Protein AF-A0AAW2CMV3-F1 (afdb_monomer_lite)

Radius of gyration: 20.61 Å; chains: 1; bounding box: 59×38×34 Å

Structure (mmCIF, N/CA/C/O backbone):
data_AF-A0AAW2CMV3-F1
#
_entry.id   AF-A0AAW2CMV3-F1
#
loop_
_atom_site.group_PDB
_atom_site.id
_atom_site.type_symbol
_atom_site.label_atom_id
_atom_site.label_alt_id
_atom_site.label_comp_id
_atom_site.label_asym_id
_atom_site.label_entity_id
_atom_site.label_seq_id
_atom_site.pdbx_PDB_ins_code
_atom_site.Cartn_x
_atom_site.Cartn_y
_atom_site.Cartn_z
_atom_site.occupancy
_atom_site.B_iso_or_equiv
_atom_site.auth_seq_id
_atom_site.auth_comp_id
_atom_site.auth_asym_id
_atom_site.auth_atom_id
_atom_site.pdbx_PDB_model_num
ATOM 1 N N . MET A 1 1 ? 5.151 -12.109 2.094 1.00 48.97 1 MET A N 1
ATOM 2 C CA . MET A 1 1 ? 6.492 -11.767 2.628 1.00 48.97 1 MET A CA 1
ATOM 3 C C . MET A 1 1 ? 7.590 -12.787 2.278 1.00 48.97 1 MET A C 1
ATOM 5 O O . MET A 1 1 ? 8.726 -12.374 2.111 1.00 48.97 1 MET A O 1
ATOM 9 N N . PHE A 1 2 ? 7.286 -14.081 2.087 1.00 37.31 2 PHE A N 1
ATOM 10 C CA . PHE A 1 2 ? 8.295 -15.122 1.790 1.00 37.31 2 PHE A CA 1
ATOM 11 C C . PHE A 1 2 ? 8.899 -15.093 0.369 1.00 37.31 2 PHE A C 1
ATOM 13 O O . PHE A 1 2 ? 10.063 -15.435 0.189 1.00 37.31 2 PHE A O 1
ATOM 20 N N . ILE A 1 3 ? 8.149 -14.630 -0.636 1.00 42.09 3 ILE A N 1
ATOM 21 C CA . ILE A 1 3 ? 8.602 -14.629 -2.042 1.00 42.09 3 ILE A CA 1
ATOM 22 C C . ILE A 1 3 ? 9.751 -13.627 -2.274 1.00 42.09 3 ILE A C 1
ATOM 24 O O . ILE A 1 3 ? 10.695 -13.920 -3.002 1.00 42.09 3 ILE A O 1
ATOM 28 N N . LEU A 1 4 ? 9.727 -12.480 -1.587 1.00 43.94 4 LEU A N 1
ATOM 29 C CA . LEU A 1 4 ? 10.762 -11.444 -1.703 1.00 43.94 4 LEU A CA 1
ATOM 30 C C . LEU A 1 4 ? 12.103 -11.879 -1.091 1.00 43.94 4 LEU A C 1
ATOM 32 O O . LEU A 1 4 ? 13.151 -11.577 -1.649 1.00 43.94 4 LEU A O 1
ATOM 36 N N . GLN A 1 5 ? 12.087 -12.635 0.012 1.00 46.47 5 GLN A N 1
ATOM 37 C CA . GLN A 1 5 ? 13.318 -13.172 0.607 1.00 46.47 5 GLN A CA 1
ATOM 38 C C . GLN A 1 5 ? 13.973 -14.231 -0.291 1.00 46.47 5 GLN A C 1
ATOM 40 O O . GLN A 1 5 ? 15.194 -14.251 -0.431 1.00 46.47 5 GLN A O 1
ATOM 45 N N . SER A 1 6 ? 13.159 -15.056 -0.956 1.00 49.31 6 SER A N 1
ATOM 46 C CA . SER A 1 6 ? 13.639 -16.067 -1.902 1.00 49.31 6 SER A CA 1
ATOM 47 C C . SER A 1 6 ? 14.292 -15.442 -3.144 1.00 49.31 6 SER A C 1
ATOM 49 O O . SER A 1 6 ? 15.370 -15.874 -3.552 1.00 49.31 6 SER A O 1
ATOM 51 N N . GLN A 1 7 ? 13.708 -14.374 -3.702 1.00 46.12 7 GLN A N 1
ATOM 52 C CA . GLN A 1 7 ? 14.266 -13.685 -4.874 1.00 46.12 7 GLN A CA 1
ATOM 53 C C . GLN A 1 7 ? 15.560 -12.916 -4.562 1.00 46.12 7 GLN A C 1
ATOM 55 O O . GLN A 1 7 ? 16.485 -12.916 -5.372 1.00 46.12 7 GLN A O 1
ATOM 60 N N . ILE A 1 8 ? 15.663 -12.311 -3.373 1.00 52.31 8 ILE A N 1
ATOM 61 C CA . ILE A 1 8 ? 16.889 -11.631 -2.926 1.00 52.31 8 ILE A CA 1
ATOM 62 C C . ILE A 1 8 ? 18.027 -12.644 -2.731 1.00 52.31 8 ILE A C 1
ATOM 64 O O . ILE A 1 8 ? 19.148 -12.384 -3.162 1.00 52.31 8 ILE A O 1
ATOM 68 N N . GLY A 1 9 ? 17.739 -13.816 -2.154 1.00 58.88 9 GLY A N 1
ATOM 69 C CA . GLY A 1 9 ? 18.726 -14.888 -1.993 1.00 58.88 9 GLY A CA 1
ATOM 70 C C . GLY A 1 9 ? 19.286 -15.391 -3.328 1.00 58.88 9 GLY A C 1
ATOM 71 O O . GLY A 1 9 ? 20.499 -15.531 -3.470 1.00 58.88 9 GLY A O 1
ATOM 72 N N . ALA A 1 10 ? 18.424 -15.579 -4.333 1.00 63.16 10 ALA A N 1
ATOM 73 C CA . ALA A 1 10 ? 18.838 -16.021 -5.666 1.00 63.16 10 ALA A CA 1
ATOM 74 C C . ALA A 1 10 ? 19.746 -14.999 -6.377 1.00 63.16 10 ALA A C 1
ATOM 76 O O . ALA A 1 10 ? 20.747 -15.376 -6.982 1.00 63.16 10 ALA A O 1
ATOM 77 N N . LEU A 1 11 ? 19.438 -13.701 -6.273 1.00 52.75 11 LEU A N 1
ATOM 78 C CA . LEU A 1 11 ? 20.241 -12.636 -6.886 1.00 52.75 11 LEU A CA 1
ATOM 79 C C . LEU A 1 11 ? 21.615 -12.474 -6.219 1.00 52.75 11 LEU A C 1
ATOM 81 O O . LEU A 1 11 ? 22.608 -12.235 -6.905 1.00 52.75 11 LEU A O 1
ATOM 85 N N . VAL A 1 12 ? 21.686 -12.645 -4.896 1.00 64.06 12 VAL A N 1
ATOM 86 C CA . VAL A 1 12 ? 22.951 -12.613 -4.147 1.00 64.06 12 VAL A CA 1
ATOM 87 C C . VAL A 1 12 ? 23.841 -13.804 -4.515 1.00 64.06 12 VAL A C 1
ATOM 89 O O . VAL A 1 12 ? 25.042 -13.626 -4.719 1.00 64.06 12 VAL A O 1
ATOM 92 N N . GLU A 1 13 ? 23.268 -15.001 -4.659 1.00 63.94 13 GLU A N 1
ATOM 93 C CA . GLU A 1 13 ? 24.029 -16.195 -5.040 1.00 63.94 13 GLU A CA 1
ATOM 94 C C . GLU A 1 13 ? 24.503 -16.160 -6.495 1.00 63.94 13 GLU A C 1
ATOM 96 O O . GLU A 1 13 ? 25.645 -16.524 -6.760 1.00 63.94 13 GLU A O 1
ATOM 101 N N . LEU A 1 14 ? 23.716 -15.617 -7.429 1.00 61.75 14 LEU A N 1
ATOM 102 C CA . LEU A 1 14 ? 24.183 -15.386 -8.803 1.00 61.75 14 LEU A CA 1
ATOM 103 C C . LEU A 1 14 ? 25.394 -14.437 -8.847 1.00 61.75 14 LEU A C 1
ATOM 105 O O . LEU A 1 14 ? 26.356 -14.698 -9.571 1.00 61.75 14 LEU A O 1
ATOM 109 N N . GLY A 1 15 ? 25.391 -13.382 -8.025 1.00 56.34 15 GLY A N 1
ATOM 110 C CA . GLY A 1 15 ? 26.541 -12.485 -7.871 1.00 56.34 15 GLY A CA 1
ATOM 111 C C . GLY A 1 15 ? 27.769 -13.180 -7.266 1.00 56.34 15 GLY A C 1
ATOM 112 O O . GLY A 1 15 ? 28.890 -12.987 -7.737 1.00 56.34 15 GLY A O 1
ATOM 113 N N . ARG A 1 16 ? 27.568 -14.045 -6.263 1.00 60.75 16 ARG A N 1
ATOM 114 C CA . ARG A 1 16 ? 28.638 -14.836 -5.627 1.00 60.75 16 ARG A CA 1
ATOM 115 C C . ARG A 1 16 ? 29.229 -15.886 -6.576 1.00 60.75 16 ARG A C 1
ATOM 117 O O . ARG A 1 16 ? 30.446 -16.072 -6.608 1.00 60.75 16 ARG A O 1
ATOM 124 N N . MET A 1 17 ? 28.393 -16.546 -7.376 1.00 58.34 17 MET A N 1
ATOM 125 C CA . MET A 1 17 ? 28.820 -17.526 -8.380 1.00 58.34 17 MET A CA 1
ATOM 126 C C . MET A 1 17 ? 29.643 -16.871 -9.494 1.00 58.34 17 MET A C 1
ATOM 128 O O . MET A 1 17 ? 30.670 -17.417 -9.897 1.00 58.34 17 MET A O 1
ATOM 132 N N . ALA A 1 18 ? 29.257 -15.668 -9.930 1.00 55.19 18 ALA A N 1
ATOM 133 C CA . ALA A 1 18 ? 30.033 -14.883 -10.889 1.00 55.19 18 ALA A CA 1
ATOM 134 C C . ALA A 1 18 ? 31.413 -14.455 -10.340 1.00 55.19 18 ALA A C 1
ATOM 136 O O . ALA A 1 18 ? 32.373 -14.356 -11.105 1.00 55.19 18 ALA A O 1
ATOM 137 N N . PHE A 1 19 ? 31.538 -14.257 -9.020 1.00 54.25 19 PHE A N 1
ATOM 138 C CA . PHE A 1 19 ? 32.795 -13.912 -8.341 1.00 54.25 19 PHE A CA 1
ATOM 139 C C . PHE A 1 19 ? 33.778 -15.094 -8.261 1.00 54.25 19 PHE A C 1
ATOM 141 O O . PHE A 1 19 ? 34.977 -14.927 -8.484 1.00 54.25 19 PHE A O 1
ATOM 148 N N . HIS A 1 20 ? 33.286 -16.309 -8.001 1.00 51.22 20 HIS A N 1
ATOM 149 C CA . HIS A 1 20 ? 34.138 -17.488 -7.796 1.00 51.22 20 HIS A CA 1
ATOM 150 C C . HIS A 1 20 ? 34.797 -18.042 -9.076 1.00 51.22 20 HIS A C 1
ATOM 152 O O . HIS A 1 20 ? 35.733 -18.834 -8.980 1.00 51.22 20 HIS A O 1
ATOM 158 N N . GLN A 1 21 ? 34.357 -17.623 -10.269 1.00 56.47 21 GLN A N 1
ATOM 159 C CA . GLN A 1 21 ? 34.877 -18.112 -11.557 1.00 56.47 21 GLN A CA 1
ATOM 160 C C . GLN A 1 21 ? 36.131 -17.387 -12.090 1.00 56.47 21 GLN A C 1
ATOM 162 O O . GLN A 1 21 ? 36.614 -17.725 -13.171 1.00 56.47 21 GLN A O 1
ATOM 167 N N . GLY A 1 22 ? 36.708 -16.443 -11.338 1.00 51.06 22 GLY A N 1
ATOM 168 C CA . GLY A 1 22 ? 38.127 -16.077 -11.468 1.00 51.06 22 GLY A CA 1
ATOM 169 C C . GLY A 1 22 ? 38.612 -15.594 -12.844 1.00 51.06 22 GLY A C 1
ATOM 170 O O . GLY A 1 22 ? 39.746 -15.884 -13.221 1.00 51.06 22 GLY A O 1
ATOM 171 N N . ARG A 1 23 ? 37.804 -14.852 -13.612 1.00 54.94 23 ARG A N 1
ATOM 172 C CA . ARG A 1 23 ? 38.256 -14.240 -14.877 1.00 54.94 23 ARG A CA 1
ATOM 173 C C . ARG A 1 23 ? 37.849 -12.779 -15.012 1.00 54.94 23 ARG A C 1
ATOM 175 O O . ARG A 1 23 ? 36.993 -12.477 -15.830 1.00 54.94 23 ARG A O 1
ATOM 182 N N . TYR A 1 24 ? 38.497 -11.862 -14.290 1.00 53.72 24 TYR A N 1
ATOM 183 C CA . TYR A 1 24 ? 38.272 -10.430 -14.520 1.00 53.72 24 TYR A CA 1
ATOM 184 C C . TYR A 1 24 ? 39.550 -9.589 -14.417 1.00 53.72 24 TYR A C 1
ATOM 186 O O . TYR A 1 24 ? 40.297 -9.662 -13.445 1.00 53.72 24 TYR A O 1
ATOM 194 N N . ARG A 1 25 ? 39.802 -8.792 -15.467 1.00 54.28 25 ARG A N 1
ATOM 195 C CA . ARG A 1 25 ? 40.831 -7.741 -15.498 1.00 54.28 25 ARG A CA 1
ATOM 196 C C . ARG A 1 25 ? 40.415 -6.606 -14.555 1.00 54.28 25 ARG A C 1
ATOM 198 O O . ARG A 1 25 ? 39.228 -6.347 -14.405 1.00 54.28 25 ARG A O 1
ATOM 205 N N . HIS A 1 26 ? 41.397 -5.906 -13.988 1.00 45.44 26 HIS A N 1
ATOM 206 C CA . HIS A 1 26 ? 41.270 -4.888 -12.932 1.00 45.44 26 HIS A CA 1
ATOM 207 C C . HIS A 1 26 ? 40.130 -3.853 -13.112 1.00 45.44 26 HIS A C 1
ATOM 209 O O . HIS A 1 26 ? 39.538 -3.443 -12.123 1.00 45.44 26 HIS A O 1
ATOM 215 N N . GLY A 1 27 ? 39.753 -3.487 -14.347 1.00 51.94 27 GLY A N 1
ATOM 216 C CA . GLY A 1 27 ? 38.626 -2.574 -14.617 1.00 51.94 27 GLY A CA 1
ATOM 217 C C . GLY A 1 27 ? 37.221 -3.165 -14.412 1.00 51.94 27 GLY A C 1
ATOM 218 O O . GLY A 1 27 ? 36.294 -2.428 -14.115 1.00 51.94 27 GLY A O 1
ATOM 219 N N . VAL A 1 28 ? 37.053 -4.488 -14.497 1.00 53.06 28 VAL A N 1
ATOM 220 C CA . VAL A 1 28 ? 35.736 -5.141 -14.351 1.00 53.06 28 VAL A CA 1
ATOM 221 C C . VAL A 1 28 ? 35.335 -5.301 -12.881 1.00 53.06 28 VAL A C 1
ATOM 223 O O . VAL A 1 28 ? 34.158 -5.420 -12.555 1.00 53.06 28 VAL A O 1
ATOM 226 N N . VAL A 1 29 ? 36.309 -5.273 -11.970 1.00 51.38 29 VAL A N 1
ATOM 227 C CA . VAL A 1 29 ? 36.059 -5.357 -10.527 1.00 51.38 29 VAL A CA 1
ATOM 228 C C . VAL A 1 29 ? 35.284 -4.124 -10.051 1.00 51.38 29 VAL A C 1
ATOM 230 O O . VAL A 1 29 ? 34.274 -4.275 -9.367 1.00 51.38 29 VAL A O 1
ATOM 233 N N . GLU A 1 30 ? 35.689 -2.926 -10.481 1.00 50.25 30 GLU A N 1
ATOM 234 C CA . GLU A 1 30 ? 34.985 -1.676 -10.165 1.00 50.25 30 GLU A CA 1
ATOM 235 C C . GLU A 1 30 ? 33.566 -1.670 -10.751 1.00 50.25 30 GLU A C 1
ATOM 237 O O . GLU A 1 30 ? 32.616 -1.353 -10.042 1.00 50.25 30 GLU A O 1
ATOM 242 N N . ASP A 1 31 ? 33.380 -2.125 -11.994 1.00 53.84 31 ASP A N 1
ATOM 243 C CA . ASP A 1 31 ? 32.053 -2.204 -12.619 1.00 53.84 31 ASP A CA 1
ATOM 244 C C . ASP A 1 31 ? 31.096 -3.142 -11.865 1.00 53.84 31 ASP A C 1
ATOM 246 O O . ASP A 1 31 ? 29.916 -2.824 -11.690 1.00 53.84 31 ASP A O 1
ATOM 250 N N . VAL A 1 32 ? 31.598 -4.274 -11.360 1.00 54.94 32 VAL A N 1
ATOM 251 C CA . VAL A 1 32 ? 30.814 -5.218 -10.549 1.00 54.94 32 VAL A CA 1
ATOM 252 C C . VAL A 1 32 ? 30.479 -4.625 -9.178 1.00 54.94 32 VAL A C 1
ATOM 254 O O . VAL A 1 32 ? 29.336 -4.737 -8.729 1.00 54.94 32 VAL A O 1
ATOM 257 N N . PHE A 1 33 ? 31.423 -3.940 -8.523 1.00 60.41 33 PHE A N 1
ATOM 258 C CA . PHE A 1 33 ? 31.158 -3.237 -7.263 1.00 60.41 33 PHE A CA 1
ATOM 259 C C . PHE A 1 33 ? 30.137 -2.107 -7.443 1.00 60.41 33 PHE A C 1
ATOM 261 O O . PHE A 1 33 ? 29.195 -1.990 -6.655 1.00 60.41 33 PHE A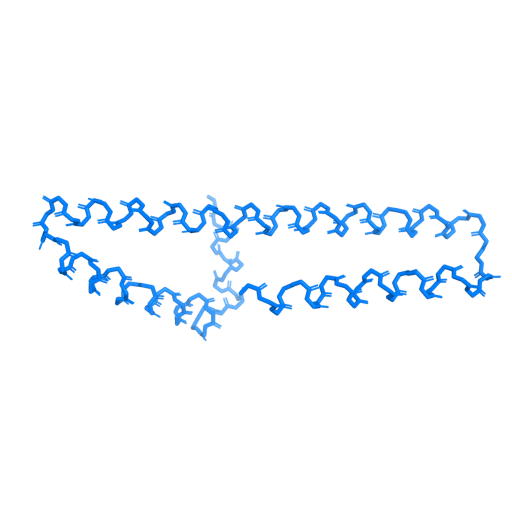 O 1
ATOM 268 N N . GLN A 1 34 ? 30.257 -1.322 -8.512 1.00 60.06 34 GLN A N 1
ATOM 269 C CA . GLN A 1 34 ? 29.307 -0.270 -8.866 1.00 60.06 34 GLN A CA 1
ATOM 270 C C . GLN A 1 34 ? 27.920 -0.839 -9.184 1.00 60.06 34 GLN A C 1
ATOM 272 O O . GLN A 1 34 ? 26.905 -0.286 -8.750 1.00 60.06 34 GLN A O 1
ATOM 277 N N . TRP A 1 35 ? 27.848 -1.958 -9.906 1.00 66.62 35 TRP A N 1
ATOM 278 C CA . TRP A 1 35 ? 26.590 -2.648 -10.185 1.00 66.62 35 TRP A CA 1
ATOM 279 C C . TRP A 1 35 ? 25.924 -3.159 -8.902 1.00 66.62 35 TRP A C 1
ATOM 281 O O . TRP A 1 35 ? 24.719 -2.971 -8.710 1.00 66.62 35 TRP A O 1
ATOM 291 N N . GLN A 1 36 ? 26.708 -3.721 -7.982 1.00 65.00 36 GLN A N 1
ATOM 292 C CA . GLN A 1 36 ? 26.228 -4.184 -6.683 1.00 65.00 36 GLN A CA 1
ATOM 293 C C . GLN A 1 36 ? 25.687 -3.022 -5.835 1.00 65.00 36 GLN A C 1
ATOM 295 O O . GLN A 1 36 ? 24.584 -3.112 -5.290 1.00 65.00 36 GLN A O 1
ATOM 300 N N . LEU A 1 37 ? 26.416 -1.904 -5.767 1.00 68.94 37 LEU A N 1
ATOM 301 C CA . LEU A 1 37 ? 26.015 -0.719 -5.004 1.00 68.94 37 LEU A CA 1
ATOM 302 C C . LEU A 1 37 ? 24.722 -0.098 -5.563 1.00 68.94 37 LEU A C 1
ATOM 304 O O . LEU A 1 37 ? 23.797 0.226 -4.814 1.00 68.94 37 LEU A O 1
ATOM 308 N N . LYS A 1 38 ? 24.619 0.013 -6.895 1.00 66.75 38 LYS A N 1
ATOM 309 C CA . LYS A 1 38 ? 23.410 0.497 -7.580 1.00 66.75 38 LYS A CA 1
ATOM 310 C C . LYS A 1 38 ? 22.220 -0.425 -7.333 1.00 66.75 38 LYS A C 1
ATOM 312 O O . LYS A 1 38 ? 21.126 0.070 -7.066 1.00 66.75 38 LYS A O 1
ATOM 317 N N . SER A 1 39 ? 22.430 -1.738 -7.363 1.00 68.31 39 SER A N 1
ATOM 318 C CA . SER A 1 39 ? 21.384 -2.728 -7.094 1.00 68.31 39 SER A CA 1
ATOM 319 C C . SER A 1 39 ? 20.866 -2.627 -5.657 1.00 68.31 39 SER A C 1
ATOM 321 O O . SER A 1 39 ? 19.656 -2.578 -5.442 1.00 68.31 39 SER A O 1
ATOM 323 N N . GLN A 1 40 ? 21.753 -2.478 -4.668 1.00 65.56 40 GLN A N 1
ATOM 324 C CA . GLN A 1 40 ? 21.353 -2.258 -3.272 1.00 65.56 40 GLN A CA 1
ATOM 325 C C . GLN A 1 40 ? 20.586 -0.945 -3.082 1.00 65.56 40 GLN A C 1
ATOM 327 O O . GLN A 1 40 ? 19.568 -0.919 -2.389 1.00 65.56 40 GLN A O 1
ATOM 332 N N . LEU A 1 41 ? 21.014 0.135 -3.741 1.00 70.81 41 LEU A N 1
ATOM 333 C CA . LEU A 1 41 ? 20.309 1.415 -3.697 1.00 70.81 41 LEU A CA 1
ATOM 334 C C . LEU A 1 41 ? 18.904 1.314 -4.315 1.00 70.81 41 LEU A C 1
ATOM 336 O O . LEU A 1 41 ? 17.960 1.904 -3.790 1.00 70.81 41 LEU A O 1
ATOM 340 N N . GLN A 1 42 ? 18.746 0.565 -5.409 1.00 68.06 42 GLN A N 1
ATOM 341 C CA . GLN A 1 42 ? 17.441 0.309 -6.028 1.00 68.06 42 GLN A CA 1
ATOM 342 C C . GLN A 1 42 ? 16.533 -0.519 -5.115 1.00 68.06 42 GLN A C 1
ATOM 344 O O . GLN A 1 42 ? 15.368 -0.165 -4.947 1.00 68.06 42 GLN A O 1
ATOM 349 N N . LEU A 1 43 ? 17.064 -1.549 -4.451 1.00 67.44 43 LEU A N 1
ATOM 350 C CA . LEU A 1 43 ? 16.315 -2.335 -3.467 1.00 67.44 43 LEU A CA 1
ATOM 351 C C . LEU A 1 43 ? 15.878 -1.485 -2.267 1.00 67.44 43 LEU A C 1
ATOM 353 O O . LEU A 1 43 ? 14.736 -1.591 -1.824 1.00 67.44 43 LEU A O 1
ATOM 357 N N . LEU A 1 44 ? 16.741 -0.591 -1.779 1.00 67.50 44 LEU A N 1
ATOM 358 C CA . LEU A 1 44 ? 16.411 0.324 -0.687 1.00 67.50 44 LEU A CA 1
ATOM 359 C C . LEU A 1 44 ? 15.326 1.331 -1.102 1.00 67.50 44 LEU A C 1
ATOM 361 O O . LEU A 1 44 ? 14.386 1.583 -0.347 1.00 67.50 44 LEU A O 1
ATOM 365 N N . LYS A 1 45 ? 15.410 1.869 -2.326 1.00 67.88 45 LYS A N 1
ATOM 366 C CA . LYS A 1 45 ? 14.380 2.745 -2.908 1.00 67.88 45 LYS A CA 1
ATOM 367 C C . LYS A 1 45 ? 13.052 2.013 -3.095 1.00 67.88 45 LYS A C 1
ATOM 369 O O . LYS A 1 45 ? 12.008 2.569 -2.770 1.00 67.88 45 LYS A O 1
ATOM 374 N N . PHE A 1 46 ? 13.084 0.778 -3.586 1.00 66.62 46 PHE A N 1
ATOM 375 C CA . PHE A 1 46 ? 11.901 -0.060 -3.763 1.00 66.62 46 PHE A CA 1
ATOM 376 C C . PHE A 1 46 ? 11.245 -0.399 -2.420 1.00 66.62 46 PHE A C 1
ATOM 378 O O . PHE A 1 46 ? 10.049 -0.185 -2.251 1.00 66.62 46 PHE A O 1
ATOM 385 N N . SER A 1 47 ? 12.039 -0.809 -1.428 1.00 60.22 47 SER A N 1
ATOM 386 C CA . SER A 1 47 ? 11.580 -1.057 -0.057 1.00 60.22 47 SER A CA 1
ATOM 387 C C . SER A 1 47 ? 10.947 0.192 0.565 1.00 60.22 47 SER A C 1
ATOM 389 O O . SER A 1 47 ? 9.836 0.139 1.088 1.00 60.22 47 SER A O 1
ATOM 391 N N . LYS A 1 48 ? 11.584 1.361 0.407 1.00 67.38 48 LYS A N 1
ATOM 392 C CA . LYS A 1 48 ? 11.020 2.644 0.849 1.00 67.38 48 LYS A CA 1
ATOM 393 C C . LYS A 1 48 ? 9.693 2.965 0.149 1.00 67.38 48 LYS A C 1
ATOM 395 O O . LYS A 1 48 ? 8.776 3.471 0.791 1.00 67.38 48 LYS A O 1
ATOM 400 N N . ARG A 1 49 ? 9.558 2.665 -1.147 1.00 66.19 49 ARG A N 1
ATOM 401 C CA . ARG A 1 49 ? 8.292 2.832 -1.884 1.00 66.19 49 ARG A CA 1
ATOM 402 C C . ARG A 1 49 ? 7.192 1.901 -1.369 1.00 66.19 49 ARG A C 1
ATOM 404 O O . ARG A 1 49 ? 6.065 2.351 -1.230 1.00 66.19 49 ARG A O 1
ATOM 411 N N . ILE A 1 50 ? 7.515 0.655 -1.026 1.00 69.50 50 ILE A N 1
ATOM 412 C CA . ILE A 1 50 ? 6.549 -0.279 -0.426 1.00 69.50 50 ILE A CA 1
ATOM 413 C C . ILE A 1 50 ? 6.098 0.227 0.949 1.00 69.50 50 ILE A C 1
ATOM 415 O O . ILE A 1 50 ? 4.905 0.397 1.169 1.00 69.50 50 ILE A O 1
ATOM 419 N N . LEU A 1 51 ? 7.038 0.578 1.831 1.00 64.19 51 LEU A N 1
ATOM 420 C CA . LEU A 1 51 ? 6.721 1.091 3.171 1.00 64.19 51 LEU A CA 1
ATOM 421 C C . LEU A 1 51 ? 5.878 2.376 3.132 1.00 64.19 51 LEU A C 1
ATOM 423 O O . LEU A 1 51 ? 5.011 2.588 3.976 1.00 64.19 51 LEU A O 1
ATOM 427 N N . THR A 1 52 ? 6.125 3.251 2.154 1.00 72.75 52 THR A N 1
ATOM 428 C CA . THR A 1 52 ? 5.333 4.481 1.973 1.00 72.75 52 THR A CA 1
ATOM 429 C C . THR A 1 52 ? 3.941 4.209 1.409 1.00 72.75 52 THR A C 1
ATOM 431 O O . THR A 1 52 ? 3.006 4.922 1.771 1.00 72.75 52 THR A O 1
ATOM 434 N N . LEU A 1 53 ? 3.783 3.174 0.581 1.00 75.94 53 LEU A N 1
ATOM 435 C CA . LEU A 1 53 ? 2.480 2.731 0.092 1.00 75.94 53 LEU A CA 1
ATOM 436 C C . LEU A 1 53 ? 1.643 2.118 1.224 1.00 75.94 53 LEU A C 1
ATOM 438 O O . LEU A 1 53 ? 0.472 2.460 1.363 1.00 75.94 53 LEU A O 1
ATOM 442 N N . ASP A 1 54 ? 2.253 1.304 2.087 1.00 80.06 54 ASP A N 1
ATOM 443 C CA . ASP A 1 54 ? 1.587 0.759 3.276 1.00 80.06 54 ASP A CA 1
ATOM 444 C C . ASP A 1 54 ? 1.142 1.887 4.221 1.00 80.06 54 ASP A C 1
ATOM 446 O O . ASP A 1 54 ? -0.013 1.944 4.641 1.00 80.06 54 ASP A O 1
ATOM 450 N N . ALA A 1 55 ? 2.014 2.872 4.468 1.00 85.62 55 ALA A N 1
ATOM 451 C CA . ALA A 1 55 ? 1.674 4.041 5.280 1.00 85.62 55 ALA A CA 1
ATOM 452 C C . ALA A 1 55 ? 0.551 4.907 4.673 1.00 85.62 55 ALA A C 1
ATOM 454 O O . ALA A 1 55 ? -0.199 5.548 5.414 1.00 85.62 55 ALA A O 1
ATOM 455 N N . PHE A 1 56 ? 0.428 4.957 3.343 1.00 87.81 56 PHE A N 1
ATOM 456 C CA . PHE A 1 56 ? -0.684 5.631 2.672 1.00 87.81 56 PHE A CA 1
ATOM 457 C C . PHE A 1 56 ? -2.011 4.918 2.948 1.00 87.81 56 PHE A C 1
ATOM 459 O O . PHE A 1 56 ? -2.979 5.577 3.330 1.00 87.81 56 PHE A O 1
ATOM 466 N N . TRP A 1 57 ? -2.052 3.589 2.806 1.00 89.19 57 TRP A N 1
ATOM 467 C CA . TRP A 1 57 ? -3.271 2.810 3.032 1.00 89.19 57 TRP A CA 1
ATOM 468 C C . TRP A 1 57 ? -3.746 2.870 4.481 1.00 89.19 57 TRP A C 1
ATOM 470 O O . TRP A 1 57 ? -4.943 3.036 4.711 1.00 89.19 57 TRP A O 1
ATOM 480 N N . GLU A 1 58 ? -2.826 2.832 5.444 1.00 90.19 58 GLU A N 1
ATOM 481 C CA . GLU A 1 58 ? -3.165 2.991 6.861 1.00 90.19 58 GLU A CA 1
ATOM 482 C C . GLU A 1 58 ? -3.751 4.379 7.153 1.00 90.19 58 GLU A C 1
ATOM 484 O O . GLU A 1 58 ? -4.801 4.494 7.782 1.00 90.19 58 GLU A O 1
ATOM 489 N N . LYS A 1 59 ? -3.153 5.450 6.613 1.00 92.31 59 LYS A N 1
ATOM 490 C CA . LYS A 1 59 ? -3.708 6.809 6.753 1.00 92.31 59 LYS A CA 1
ATOM 491 C C . LYS A 1 59 ? -5.078 6.952 6.096 1.00 92.31 59 LYS A C 1
ATOM 493 O O . LYS A 1 59 ? -5.964 7.580 6.675 1.00 92.31 59 LYS A O 1
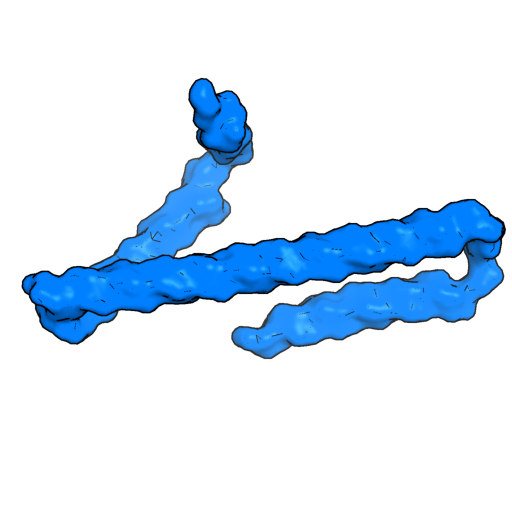ATOM 498 N N . LEU A 1 60 ? -5.254 6.390 4.898 1.00 88.81 60 LEU A N 1
ATOM 499 C CA . LEU A 1 60 ? -6.534 6.405 4.189 1.00 88.81 60 LEU A CA 1
ATOM 500 C C . LEU A 1 60 ? -7.608 5.685 5.006 1.00 88.81 60 LEU A C 1
ATOM 502 O O . LEU A 1 60 ? -8.714 6.205 5.155 1.00 88.81 60 LEU A O 1
ATOM 506 N N . LYS A 1 61 ? -7.260 4.527 5.574 1.00 91.94 61 LYS A N 1
ATOM 507 C CA . LYS A 1 61 ? -8.144 3.756 6.439 1.00 91.94 61 LYS A CA 1
ATOM 508 C C . LYS A 1 61 ? -8.522 4.554 7.679 1.00 91.94 61 LYS A C 1
ATOM 510 O O . LYS A 1 61 ? -9.707 4.787 7.869 1.00 91.94 61 LYS A O 1
ATOM 515 N N . SER A 1 62 ? -7.562 5.075 8.445 1.00 92.88 62 SER A N 1
ATOM 516 C CA . SER A 1 62 ? -7.859 5.886 9.637 1.00 92.88 62 SER A CA 1
ATOM 517 C C . SER A 1 62 ? -8.738 7.105 9.325 1.00 92.88 62 SER A C 1
ATOM 519 O O . SER A 1 62 ? -9.647 7.431 10.086 1.00 92.88 62 SER A O 1
ATOM 521 N N . ALA A 1 63 ? -8.518 7.770 8.185 1.00 92.56 63 ALA A N 1
ATOM 522 C CA . ALA A 1 63 ? -9.353 8.893 7.761 1.00 92.56 63 ALA A CA 1
ATOM 523 C C . ALA A 1 63 ? -10.783 8.464 7.382 1.00 92.56 63 ALA A C 1
ATOM 525 O O . ALA A 1 63 ? -11.738 9.199 7.646 1.00 92.56 63 ALA A O 1
ATOM 526 N N . ALA A 1 64 ? -10.942 7.292 6.762 1.00 90.56 64 ALA A N 1
ATOM 527 C CA . ALA A 1 64 ? -12.246 6.723 6.448 1.00 90.56 64 ALA A CA 1
ATOM 528 C C . ALA A 1 64 ? -12.972 6.249 7.717 1.00 90.56 64 ALA A C 1
ATOM 530 O O . ALA A 1 64 ? -14.167 6.499 7.858 1.00 90.56 64 ALA A O 1
ATOM 531 N N . GLU A 1 65 ? -12.266 5.651 8.678 1.00 94.62 65 GLU A N 1
ATOM 532 C CA . GLU A 1 65 ? -12.836 5.181 9.948 1.00 94.62 65 GLU A CA 1
ATOM 533 C C . GLU A 1 65 ? -13.535 6.307 10.708 1.00 94.62 65 GLU A C 1
ATOM 535 O O . GLU A 1 65 ? -14.663 6.125 11.165 1.00 94.62 65 GLU A O 1
ATOM 540 N N . GLY A 1 66 ? -12.929 7.498 10.751 1.00 89.38 66 GLY A N 1
ATOM 541 C CA . GLY A 1 66 ? -13.536 8.678 11.372 1.00 89.38 66 GLY A CA 1
ATOM 542 C C . GLY A 1 66 ? -14.823 9.173 10.695 1.00 89.38 66 GLY A C 1
ATOM 543 O O . GLY A 1 66 ? -15.546 9.969 11.286 1.00 89.38 66 GLY A O 1
ATOM 544 N N . LYS A 1 67 ? -15.121 8.719 9.469 1.00 92.94 67 LYS A N 1
ATOM 545 C CA . LYS A 1 67 ? -16.296 9.142 8.687 1.00 92.94 67 LYS A CA 1
ATOM 546 C C . LYS A 1 67 ? -17.369 8.067 8.567 1.00 92.94 67 LYS A C 1
ATOM 548 O O . LYS A 1 67 ? -18.550 8.395 8.582 1.00 92.94 67 LYS A O 1
ATOM 553 N N . VAL A 1 68 ? -16.969 6.810 8.395 1.00 85.75 68 VAL A N 1
ATOM 554 C CA . VAL A 1 68 ? -17.880 5.704 8.052 1.00 85.75 68 VAL A CA 1
ATOM 555 C C . VAL A 1 68 ? -17.809 4.532 9.035 1.00 85.75 68 VAL A C 1
ATOM 557 O O . VAL A 1 68 ? -18.530 3.551 8.880 1.00 85.75 68 VAL A O 1
ATOM 560 N N . GLY A 1 69 ? -16.967 4.630 10.068 1.00 91.19 69 GLY A N 1
ATOM 561 C CA . GLY A 1 69 ? -16.732 3.559 11.031 1.00 91.19 69 GLY A CA 1
ATOM 562 C C . GLY A 1 69 ? -15.796 2.464 10.508 1.00 91.19 69 GLY A C 1
ATOM 563 O O . GLY A 1 69 ? -15.511 2.365 9.315 1.00 91.19 69 GLY A O 1
ATOM 564 N N . ALA A 1 70 ? -15.311 1.623 11.425 1.00 92.75 70 ALA A N 1
ATOM 565 C CA . ALA A 1 70 ? -14.261 0.632 11.162 1.00 92.75 70 ALA A CA 1
ATOM 566 C C . ALA A 1 70 ? -14.597 -0.359 10.035 1.00 92.75 70 ALA A C 1
ATOM 568 O O . ALA A 1 70 ? -13.785 -0.610 9.144 1.00 92.75 70 ALA A O 1
ATOM 569 N N . VAL A 1 71 ? -15.813 -0.911 10.054 1.00 94.25 71 VAL A N 1
ATOM 570 C CA . VAL A 1 71 ? -16.230 -1.956 9.106 1.00 94.25 71 VAL A CA 1
ATOM 571 C C . VAL A 1 71 ? -16.321 -1.414 7.681 1.00 94.25 71 VAL A C 1
ATOM 573 O O . VAL A 1 71 ? -15.842 -2.057 6.744 1.00 94.25 71 VAL A O 1
ATOM 576 N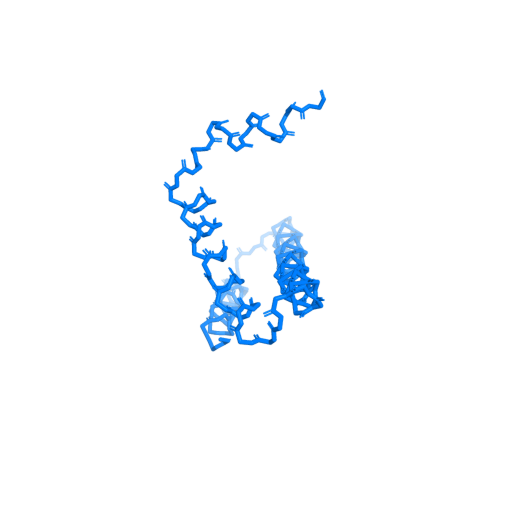 N . GLU A 1 72 ? -16.902 -0.227 7.505 1.00 91.81 72 GLU A N 1
ATOM 577 C CA . GLU A 1 72 ? -17.057 0.350 6.169 1.00 91.81 72 GLU A CA 1
ATOM 578 C C . GLU A 1 72 ? -15.776 1.004 5.658 1.0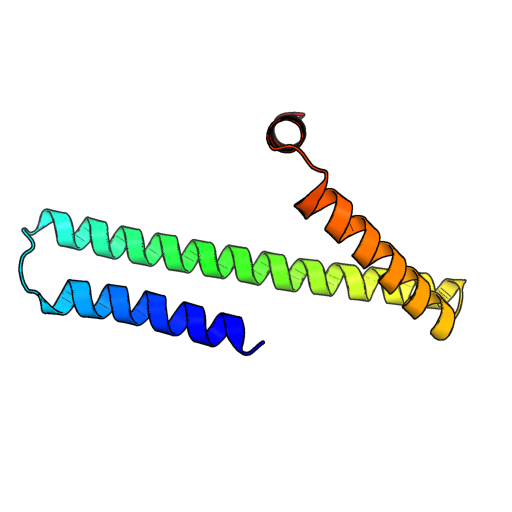0 91.81 72 GLU A C 1
ATOM 580 O O . GLU A 1 72 ? -15.519 0.967 4.456 1.00 91.81 72 GLU A O 1
ATOM 585 N N . ALA A 1 73 ? -14.910 1.500 6.542 1.00 90.81 73 ALA A N 1
ATOM 586 C CA . ALA A 1 73 ? -13.582 1.968 6.161 1.00 90.81 73 ALA A CA 1
ATOM 587 C C . ALA A 1 73 ? -12.710 0.835 5.601 1.00 90.81 73 ALA A C 1
ATOM 589 O O . ALA A 1 73 ? -12.043 1.007 4.581 1.00 90.81 73 ALA A O 1
ATOM 590 N N . GLU A 1 74 ? -12.760 -0.349 6.216 1.00 92.38 74 GLU A N 1
ATOM 591 C CA . GLU A 1 74 ? -12.066 -1.543 5.727 1.00 92.38 74 GLU A CA 1
ATOM 592 C C . GLU A 1 74 ? -12.559 -1.949 4.327 1.00 92.38 74 GLU A C 1
ATOM 594 O O . GLU A 1 74 ? -11.759 -2.232 3.430 1.00 92.38 74 GLU A O 1
ATOM 599 N N . ARG A 1 75 ? -13.881 -1.952 4.110 1.00 92.75 75 ARG A N 1
ATOM 600 C CA . ARG A 1 75 ? -14.477 -2.262 2.799 1.00 92.75 75 ARG A CA 1
ATOM 601 C C . ARG A 1 75 ? -14.119 -1.215 1.749 1.00 92.75 75 ARG A C 1
ATOM 603 O O . ARG A 1 75 ? -13.759 -1.583 0.630 1.00 92.75 75 ARG A O 1
ATOM 610 N N . PHE A 1 76 ? -14.163 0.062 2.120 1.00 90.44 76 PHE A N 1
ATOM 611 C CA . PHE A 1 76 ? -13.760 1.178 1.273 1.00 90.44 76 PHE A CA 1
ATOM 612 C C . PHE A 1 76 ? -12.297 1.047 0.836 1.00 90.44 76 PHE A C 1
ATOM 614 O O . PHE A 1 76 ? -12.020 1.023 -0.364 1.00 90.44 76 PHE A O 1
ATOM 621 N N . CYS A 1 77 ? -11.365 0.876 1.779 1.00 89.75 77 CYS A N 1
ATOM 622 C CA . CYS A 1 77 ? -9.943 0.740 1.466 1.00 89.75 77 CYS A CA 1
ATOM 623 C C . CYS A 1 77 ? -9.662 -0.473 0.573 1.00 89.75 77 CYS A C 1
ATOM 625 O O . CYS A 1 77 ? -8.915 -0.347 -0.396 1.00 89.75 77 CYS A O 1
ATOM 627 N N . LYS A 1 78 ? -10.308 -1.621 0.814 1.00 90.81 78 LYS A N 1
ATOM 628 C CA . LYS A 1 78 ? -10.176 -2.805 -0.055 1.00 90.81 78 LYS A CA 1
ATOM 629 C C . LYS A 1 78 ? -10.682 -2.566 -1.476 1.00 90.81 78 LYS A C 1
ATOM 631 O O . LYS A 1 78 ? -10.053 -3.023 -2.431 1.00 90.81 78 LYS A O 1
ATOM 636 N N . ALA A 1 79 ? -11.805 -1.867 -1.636 1.00 93.38 79 ALA A N 1
ATOM 637 C CA . ALA A 1 79 ? -12.305 -1.496 -2.958 1.00 93.38 79 ALA A CA 1
ATOM 638 C C . ALA A 1 79 ? -11.324 -0.553 -3.673 1.00 93.38 79 ALA A C 1
ATOM 640 O O . ALA A 1 79 ? -10.987 -0.773 -4.836 1.00 93.38 79 ALA A O 1
ATOM 641 N N . PHE A 1 80 ? -10.799 0.438 -2.952 1.00 88.50 80 PHE A N 1
ATOM 642 C CA . PHE A 1 80 ? -9.851 1.412 -3.487 1.00 88.50 80 PHE A CA 1
ATOM 643 C C . PHE A 1 80 ? -8.517 0.771 -3.898 1.00 88.50 80 PHE A C 1
ATOM 645 O O . PHE A 1 80 ? -8.004 1.059 -4.976 1.00 88.50 80 PHE A O 1
ATOM 652 N N . GLN A 1 81 ? -7.990 -0.160 -3.096 1.00 88.62 81 GLN A N 1
ATOM 653 C CA . GLN A 1 81 ? -6.787 -0.935 -3.420 1.00 88.62 81 GLN A CA 1
ATOM 654 C C . GLN A 1 81 ? -6.952 -1.758 -4.703 1.00 88.62 81 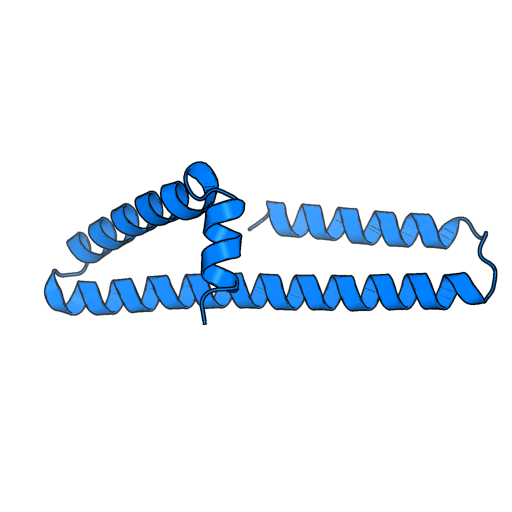GLN A C 1
ATOM 656 O O . GLN A 1 81 ? -6.046 -1.784 -5.535 1.00 88.62 81 GLN A O 1
ATOM 661 N N . ARG A 1 82 ? -8.111 -2.405 -4.896 1.00 87.25 82 ARG A N 1
ATOM 662 C CA . ARG A 1 82 ? -8.403 -3.172 -6.121 1.00 87.25 82 ARG A CA 1
ATOM 663 C C . ARG A 1 82 ? -8.414 -2.280 -7.358 1.00 87.25 82 ARG A C 1
ATOM 665 O O . ARG A 1 82 ? -7.787 -2.624 -8.355 1.00 87.25 82 ARG A O 1
ATOM 672 N N . ILE A 1 83 ? -9.084 -1.130 -7.274 1.00 85.75 83 ILE A N 1
ATOM 673 C CA . ILE A 1 83 ? -9.143 -0.159 -8.374 1.00 85.75 83 ILE A CA 1
ATOM 674 C C . ILE A 1 83 ? -7.743 0.388 -8.674 1.00 85.75 83 ILE A C 1
ATOM 676 O O . ILE A 1 83 ? -7.325 0.380 -9.827 1.00 85.75 83 ILE A O 1
ATOM 680 N N . HIS A 1 84 ? -6.989 0.789 -7.647 1.00 84.50 84 HIS A N 1
ATOM 681 C CA . HIS A 1 84 ? -5.613 1.260 -7.803 1.00 84.50 84 HIS A CA 1
ATOM 682 C C . HIS A 1 84 ? -4.721 0.210 -8.479 1.00 84.50 84 HIS A C 1
ATOM 684 O O . HIS A 1 84 ? -3.979 0.544 -9.396 1.00 84.50 84 HIS A O 1
ATOM 690 N N . SER A 1 85 ? -4.801 -1.057 -8.058 1.00 80.62 85 SER A N 1
ATOM 691 C CA . SER A 1 85 ? -4.019 -2.142 -8.660 1.00 80.62 85 SER A CA 1
ATOM 692 C C . SER A 1 85 ? -4.336 -2.311 -10.143 1.00 80.62 85 SER A C 1
ATOM 694 O O . SER A 1 85 ? -3.416 -2.375 -10.953 1.00 80.62 85 SER A O 1
ATOM 696 N N . LYS A 1 86 ? -5.624 -2.339 -10.499 1.00 80.00 86 LYS A N 1
ATOM 697 C CA . LYS A 1 86 ? -6.066 -2.469 -11.890 1.00 80.00 86 LYS A CA 1
ATOM 698 C C . LYS A 1 86 ? -5.574 -1.295 -12.737 1.00 80.00 86 LYS A C 1
ATOM 700 O O . LYS A 1 86 ? -4.962 -1.491 -13.780 1.00 80.00 86 LYS A O 1
ATOM 705 N N . LEU A 1 87 ? -5.758 -0.073 -12.240 1.00 76.75 87 LEU A N 1
ATOM 706 C CA . LEU A 1 87 ? -5.337 1.128 -12.951 1.00 76.75 87 LEU A CA 1
ATOM 707 C C . LEU A 1 87 ? -3.824 1.163 -13.155 1.00 76.75 87 LEU A C 1
ATOM 709 O O . LEU A 1 87 ? -3.378 1.339 -14.275 1.00 76.75 87 LEU A O 1
ATOM 713 N N . VAL A 1 88 ? -3.026 0.967 -12.107 1.00 77.12 88 VAL A N 1
ATOM 714 C CA . VAL A 1 88 ? -1.567 1.155 -12.171 1.00 77.12 88 VAL A CA 1
ATOM 715 C C . VAL A 1 88 ? -0.844 0.003 -12.869 1.00 77.12 88 VAL A C 1
ATOM 717 O O . VAL A 1 88 ? 0.183 0.239 -13.503 1.00 77.12 88 VAL A O 1
ATOM 720 N N . HIS A 1 89 ? -1.332 -1.231 -12.736 1.00 69.56 89 HIS A N 1
ATOM 721 C CA . HIS A 1 89 ? -0.628 -2.411 -13.247 1.00 69.56 89 HIS A CA 1
ATOM 722 C C . HIS A 1 89 ? -1.213 -2.983 -14.538 1.00 69.56 89 HIS A C 1
ATOM 724 O O . HIS A 1 89 ? -0.472 -3.626 -15.278 1.00 69.56 89 HIS A O 1
ATOM 730 N N . GLU A 1 90 ? -2.502 -2.774 -14.809 1.00 73.12 90 GLU A N 1
ATOM 731 C CA . GLU A 1 90 ? -3.182 -3.396 -15.953 1.00 73.12 90 GLU A CA 1
ATOM 732 C C . GLU A 1 90 ? -3.610 -2.369 -17.007 1.00 73.12 90 GLU A C 1
ATOM 734 O O . GLU A 1 90 ? -3.519 -2.655 -18.198 1.00 73.12 90 GLU A O 1
ATOM 739 N N . GLU A 1 91 ? -4.054 -1.176 -16.599 1.00 76.06 91 GLU A N 1
ATOM 740 C CA . GLU A 1 91 ? -4.650 -0.196 -17.523 1.00 76.06 91 GLU A CA 1
ATOM 741 C C . GLU A 1 91 ? -3.743 1.008 -17.837 1.00 76.06 91 GLU A C 1
ATOM 743 O O . GLU A 1 91 ? -3.930 1.663 -18.865 1.00 76.06 91 GLU A O 1
ATOM 748 N N . LEU A 1 92 ? -2.741 1.309 -17.004 1.00 79.81 92 LEU A N 1
ATOM 749 C CA . LEU A 1 92 ? -1.810 2.410 -17.249 1.00 79.81 92 LEU A CA 1
ATOM 750 C C . LEU A 1 92 ? -0.824 2.022 -18.356 1.00 79.81 92 LEU A C 1
ATOM 752 O O . LEU A 1 92 ? 0.090 1.221 -18.151 1.00 79.81 92 LEU A O 1
ATOM 756 N N . SER A 1 93 ? -0.982 2.625 -19.533 1.00 79.06 93 SER A N 1
ATOM 757 C CA . SER A 1 93 ? -0.021 2.447 -20.619 1.00 79.06 93 SER A CA 1
ATOM 758 C C . SER A 1 93 ? 1.324 3.094 -20.273 1.00 79.06 93 SER A C 1
ATOM 760 O O . SER A 1 93 ? 1.399 4.087 -19.544 1.00 79.06 93 SER A O 1
ATOM 762 N N . LEU A 1 94 ? 2.406 2.546 -20.831 1.00 76.50 94 LEU A N 1
ATOM 763 C CA . LEU A 1 94 ? 3.754 3.088 -20.646 1.00 76.50 94 LEU A CA 1
ATOM 764 C C . LEU A 1 94 ? 3.860 4.540 -21.141 1.00 76.50 94 LEU A C 1
ATOM 766 O O . LEU A 1 94 ? 4.556 5.340 -20.525 1.00 76.50 94 LEU A O 1
ATOM 770 N N . ASP A 1 95 ? 3.135 4.874 -22.209 1.00 77.00 95 ASP A N 1
ATOM 771 C CA . ASP A 1 95 ? 3.051 6.223 -22.772 1.00 77.00 95 ASP A CA 1
ATOM 772 C C . ASP A 1 95 ? 2.359 7.202 -21.808 1.00 77.00 95 ASP A C 1
ATOM 774 O O . ASP A 1 95 ? 2.915 8.249 -21.481 1.00 77.00 95 ASP A O 1
ATOM 778 N N . ALA A 1 96 ? 1.217 6.809 -21.231 1.00 78.44 96 ALA A N 1
ATOM 779 C CA . ALA A 1 96 ? 0.518 7.611 -20.230 1.00 78.44 96 ALA A CA 1
ATOM 780 C C . ALA A 1 96 ? 1.358 7.792 -18.954 1.00 78.44 96 ALA A C 1
ATOM 782 O O . ALA A 1 96 ? 1.423 8.890 -18.401 1.00 78.44 96 ALA A O 1
ATOM 783 N N . ALA A 1 97 ? 2.050 6.740 -18.507 1.00 79.94 97 ALA A N 1
ATOM 784 C CA . ALA A 1 97 ? 2.967 6.814 -17.373 1.00 79.94 97 ALA A CA 1
ATOM 785 C C . ALA A 1 97 ? 4.122 7.793 -17.637 1.00 79.94 97 ALA A C 1
ATOM 787 O O . ALA A 1 97 ? 4.462 8.603 -16.776 1.00 79.94 97 ALA A O 1
ATOM 788 N N . TRP A 1 98 ? 4.704 7.744 -18.838 1.00 79.81 98 TRP A N 1
ATOM 789 C CA . TRP A 1 98 ? 5.758 8.663 -19.261 1.00 79.81 98 TRP A CA 1
ATOM 790 C C . TRP A 1 98 ? 5.265 10.105 -19.365 1.00 79.81 98 TRP A C 1
ATOM 792 O O . TRP A 1 98 ? 5.946 11.013 -18.890 1.00 79.81 98 TRP A O 1
ATOM 802 N N . SER A 1 99 ? 4.074 10.319 -19.925 1.00 84.25 99 SER A N 1
ATOM 803 C CA . SER A 1 99 ? 3.452 11.640 -19.990 1.00 84.25 99 SER A CA 1
ATOM 804 C C . SER A 1 99 ? 3.229 12.222 -18.596 1.00 84.25 99 SER A C 1
ATOM 806 O O . SER A 1 99 ? 3.524 13.392 -18.404 1.00 84.25 99 SER A O 1
ATOM 808 N N . LEU A 1 100 ? 2.764 11.428 -17.623 1.00 80.62 100 LEU A N 1
ATOM 809 C CA . LEU A 1 100 ? 2.566 11.874 -16.236 1.00 80.62 100 LEU A CA 1
ATOM 810 C C . LEU A 1 100 ? 3.876 12.256 -15.536 1.00 80.62 100 LEU A C 1
ATOM 812 O O . LEU A 1 100 ? 3.897 13.171 -14.718 1.00 80.62 100 LEU A O 1
ATOM 816 N N . LEU A 1 101 ? 4.969 11.546 -15.827 1.00 80.94 101 LEU A N 1
ATOM 817 C CA . LEU A 1 101 ? 6.285 11.840 -15.252 1.00 80.94 101 LEU A CA 1
ATOM 818 C C . LEU A 1 101 ? 6.930 13.086 -15.867 1.00 80.94 101 LEU A C 1
ATOM 820 O O . LEU A 1 101 ? 7.692 13.772 -15.190 1.00 80.94 101 LEU A O 1
ATOM 824 N N . ASN A 1 102 ? 6.629 13.366 -17.136 1.00 82.88 102 ASN A N 1
ATOM 825 C CA . ASN A 1 102 ? 7.191 14.491 -17.879 1.00 82.88 102 ASN A CA 1
ATOM 826 C C . ASN A 1 102 ? 6.282 15.728 -17.892 1.00 82.88 102 ASN A C 1
ATOM 828 O O . ASN A 1 102 ? 6.733 16.801 -18.287 1.00 82.88 102 ASN A O 1
ATOM 832 N N . SER A 1 103 ? 5.020 15.601 -17.477 1.00 65.12 103 SER A N 1
ATOM 833 C CA . SER A 1 103 ? 4.120 16.732 -17.276 1.00 65.12 103 SER A CA 1
ATOM 834 C C . SER A 1 103 ? 4.476 17.428 -15.964 1.00 65.12 103 SER A C 1
ATOM 836 O O . SER A 1 103 ? 4.095 16.967 -14.888 1.00 65.12 103 SER A O 1
ATOM 838 N N . SER A 1 104 ? 5.255 18.505 -16.066 1.00 51.38 104 SER A N 1
ATOM 839 C CA . SER A 1 104 ? 5.537 19.469 -14.992 1.00 51.38 104 SER A CA 1
ATOM 840 C C . SER A 1 104 ? 4.894 20.812 -15.299 1.00 51.38 104 SER A C 1
ATOM 842 O O . SER A 1 104 ? 4.943 21.212 -16.484 1.00 51.38 104 SER A O 1
#

Foldseek 3Di:
DVVVVVVVVVVVVVLVVVVVPPDDDPV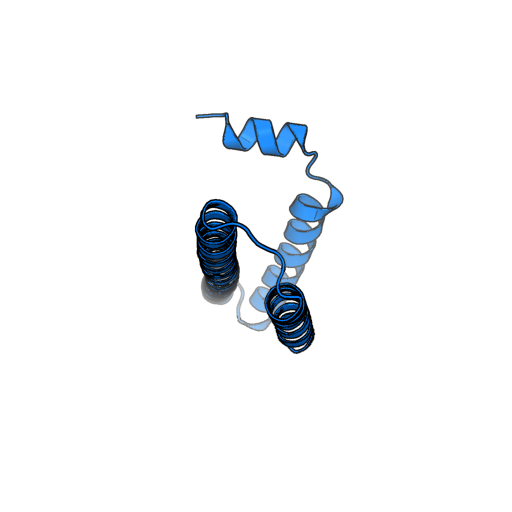VVVVSVVVVVVVVVVVVVVVVVVVVVVVVLVVQLVVVCVPPNNVVSVVVSVVVVVVVCCCPPPPQDPVNVVCVVPVD

Secondary structure (DSSP, 8-state):
-HHHHHHHHHHHHHHHHHHHT----HHHHHHHHHHHHHHHHHHHHHHHHHHHHHHHHHHHHHHHHHHHHHHHHHHHHHHHHHHHHHIIIII--HHHHHHHHH--

pLDDT: mean 71.38, std 15.58, range [37.31, 94.62]

Organism: NCBI:txid425828

Sequence (104 aa):
MFILQSQIGALVELGRMAFHQGRYRHGVVEDVFQWQLKSQLQLLKFSKRILTLDAFWEKLKSAAEGKVGAVEAERFCKAFQRIHSKLVHEELSLDAAWSLLNSS